Protein AF-A0A409WP88-F1 (afdb_monomer)

Solvent-accessible surface area (backbone atoms only — not comparable to full-atom values): 8590 Å² total; per-residue (Å²): 133,80,80,78,74,88,70,83,71,78,78,82,56,68,68,54,54,51,53,24,46,74,72,38,91,63,70,53,19,15,73,86,77,66,41,72,70,57,98,52,57,39,84,43,52,79,60,60,63,73,52,71,72,41,55,72,59,48,52,49,51,26,57,76,59,72,48,60,82,93,64,85,70,59,94,38,49,91,32,46,48,38,25,37,51,73,59,42,56,38,43,79,66,64,74,55,81,91,74,80,57,65,80,64,56,53,73,47,34,44,100,80,75,40,74,51,55,58,76,58,56,72,66,59,80,77,82,77,83,76,75,76,84,128

Radius of gyration: 16.93 Å; Cα contacts (8 Å, |Δi|>4): 120; chains: 1; bounding box: 42×35×37 Å

Secondary structure (DSSP, 8-state):
-PPPP---PPPPPHHHHHHHHHH-TTTT--TTT---S-TTEEEEESS-GGGGG-HHHHHHHHHHTTPPTT-----SGGGEEEEEHHHHHHHHTTS------HHHHHTTB-TTSPBPPHHHHHTPPPP-------

Structure (mmCIF, N/CA/C/O backbone):
data_AF-A0A409WP88-F1
#
_entry.id   AF-A0A409WP88-F1
#
loop_
_atom_site.group_PDB
_atom_site.id
_atom_site.type_symbol
_atom_site.label_atom_id
_atom_site.label_alt_id
_atom_site.label_comp_id
_atom_site.label_asym_id
_atom_site.label_entity_id
_atom_site.label_seq_id
_atom_site.pdbx_PDB_ins_code
_atom_site.Cartn_x
_atom_site.Cartn_y
_atom_site.Cartn_z
_atom_site.occupancy
_atom_site.B_iso_or_equiv
_atom_site.auth_seq_id
_atom_site.auth_comp_id
_atom_site.auth_asym_id
_atom_site.auth_atom_id
_atom_site.pdbx_PDB_model_num
ATOM 1 N N . MET A 1 1 ? 21.353 2.681 10.798 1.00 39.19 1 MET A N 1
ATOM 2 C CA . MET A 1 1 ? 19.952 2.785 10.342 1.00 39.19 1 MET A CA 1
ATOM 3 C C . MET A 1 1 ? 19.463 4.145 10.819 1.00 39.19 1 MET A C 1
ATOM 5 O O . MET A 1 1 ? 19.284 4.315 12.018 1.00 39.19 1 MET A O 1
ATOM 9 N N . GLY A 1 2 ? 19.478 5.156 9.945 1.00 44.91 2 GLY A N 1
ATOM 10 C CA . GLY A 1 2 ? 19.128 6.528 10.328 1.00 44.91 2 GLY A CA 1
ATOM 11 C C . GLY A 1 2 ? 17.664 6.605 10.749 1.00 44.91 2 GLY A C 1
ATOM 12 O O . GLY A 1 2 ? 16.829 5.913 10.173 1.00 44.91 2 GLY A O 1
ATOM 13 N N . LEU A 1 3 ? 17.363 7.401 11.775 1.00 46.59 3 LEU A N 1
ATOM 14 C CA . LEU A 1 3 ? 15.983 7.753 12.105 1.00 46.59 3 LEU A CA 1
ATOM 15 C C . LEU A 1 3 ? 15.335 8.348 10.846 1.00 46.59 3 LEU A C 1
ATOM 17 O O . LEU A 1 3 ? 15.948 9.243 10.253 1.00 46.59 3 LEU A O 1
ATOM 21 N N . PRO A 1 4 ? 14.142 7.891 10.424 1.00 53.31 4 PRO A N 1
ATOM 22 C CA . PRO A 1 4 ? 13.439 8.561 9.344 1.00 53.31 4 PRO A CA 1
ATOM 23 C C . PRO A 1 4 ? 13.268 10.024 9.755 1.00 53.31 4 PRO A C 1
ATOM 25 O O . PRO A 1 4 ? 12.805 10.318 10.863 1.00 53.31 4 PRO A O 1
ATOM 28 N N . LYS A 1 5 ? 13.706 10.949 8.891 1.00 52.56 5 LYS A N 1
ATOM 29 C CA . LYS A 1 5 ? 13.358 12.364 9.041 1.00 52.56 5 LYS A CA 1
ATOM 30 C C . LYS A 1 5 ? 11.847 12.416 9.225 1.00 52.56 5 LYS A C 1
ATOM 32 O O . LYS A 1 5 ? 11.126 11.782 8.460 1.00 52.56 5 LYS A O 1
ATOM 37 N N . LEU A 1 6 ? 11.390 13.127 10.252 1.00 53.09 6 LEU A N 1
ATOM 38 C CA . LEU A 1 6 ? 9.972 13.267 10.557 1.00 53.09 6 LEU A CA 1
ATOM 39 C C . LEU A 1 6 ? 9.321 14.096 9.440 1.00 53.09 6 LEU A C 1
ATOM 41 O O . LEU A 1 6 ? 9.197 15.314 9.536 1.00 53.09 6 LEU A O 1
ATOM 45 N N . VAL A 1 7 ? 8.994 13.451 8.325 1.00 61.31 7 VAL A N 1
ATOM 46 C CA . VAL A 1 7 ? 8.250 14.067 7.238 1.00 61.31 7 VAL A CA 1
ATOM 47 C C . VAL A 1 7 ? 6.789 13.955 7.616 1.00 61.31 7 VAL A C 1
ATOM 49 O O . VAL A 1 7 ? 6.199 12.881 7.596 1.00 61.31 7 VAL A O 1
ATOM 52 N N . ILE A 1 8 ? 6.222 15.082 8.036 1.00 69.94 8 ILE A N 1
ATOM 53 C CA . ILE A 1 8 ? 4.792 15.184 8.294 1.00 69.94 8 ILE A CA 1
ATOM 54 C C . ILE A 1 8 ? 4.119 15.266 6.927 1.00 69.94 8 ILE A C 1
ATOM 56 O O . ILE A 1 8 ? 4.056 16.333 6.316 1.00 69.94 8 ILE A O 1
ATOM 60 N N . LEU A 1 9 ? 3.669 14.122 6.418 1.00 74.44 9 LEU A N 1
ATOM 61 C CA . L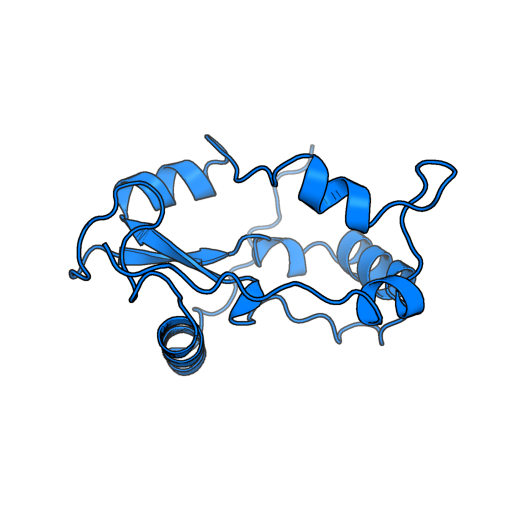EU A 1 9 ? 2.856 14.085 5.210 1.00 74.44 9 LEU A CA 1
ATOM 62 C C . LEU A 1 9 ? 1.465 14.666 5.503 1.00 74.44 9 LEU A C 1
ATOM 64 O O . LEU A 1 9 ? 0.940 14.466 6.604 1.00 74.44 9 LEU A O 1
ATOM 68 N N . PRO A 1 10 ? 0.850 15.380 4.539 1.00 82.12 10 PRO A N 1
ATOM 69 C CA . PRO A 1 10 ? -0.518 15.861 4.702 1.00 82.12 10 PRO A CA 1
ATOM 70 C C . PRO A 1 10 ? -1.446 14.667 4.939 1.00 82.12 10 PRO A C 1
ATOM 72 O O . PRO A 1 10 ? -1.162 13.594 4.410 1.00 82.12 10 PRO A O 1
ATOM 75 N N . PRO A 1 11 ? -2.549 14.801 5.690 1.00 84.81 11 PRO A N 1
ATOM 76 C CA . PRO A 1 11 ? -3.496 13.700 5.866 1.00 84.81 11 PRO A CA 1
ATOM 77 C C . PRO A 1 11 ? -3.970 13.159 4.510 1.00 84.81 11 PRO A C 1
ATOM 79 O O . PRO A 1 11 ? -3.993 13.890 3.519 1.00 84.81 11 PRO A O 1
ATOM 82 N N . VAL A 1 12 ? -4.313 11.868 4.455 1.00 86.19 12 VAL A N 1
ATOM 83 C CA . VAL A 1 12 ? -4.867 11.271 3.230 1.00 86.19 12 VAL A CA 1
ATOM 84 C C . VAL A 1 12 ? -6.178 11.993 2.902 1.00 86.19 12 VAL A C 1
ATOM 86 O O . VAL A 1 12 ? -7.046 12.055 3.779 1.00 86.19 12 VAL A O 1
ATOM 89 N N . PRO A 1 13 ? -6.335 12.537 1.685 1.00 88.44 13 PRO A N 1
ATOM 90 C CA . PRO A 1 13 ? -7.565 13.207 1.297 1.00 88.44 13 PRO A CA 1
ATOM 91 C C . PRO A 1 13 ? -8.798 12.284 1.402 1.00 88.44 13 PRO A C 1
ATOM 93 O O . PRO A 1 13 ? -8.696 11.099 1.050 1.00 88.44 13 PRO A O 1
ATOM 96 N N . PRO A 1 14 ? -9.958 12.779 1.877 1.00 88.62 14 PRO A N 1
ATOM 97 C CA .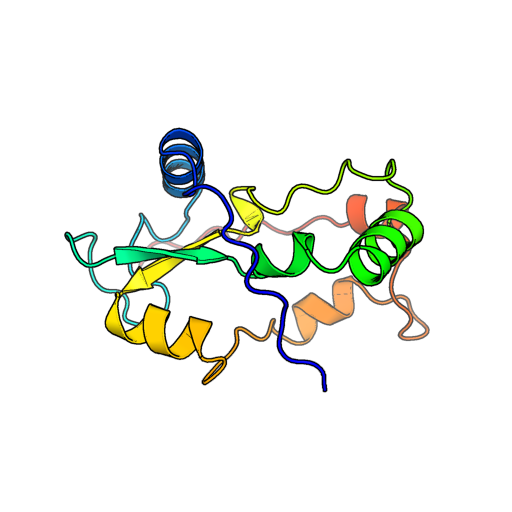 PRO A 1 14 ? -11.171 11.972 2.039 1.00 88.62 14 PRO A CA 1
ATOM 98 C C . PRO A 1 14 ? -11.607 11.244 0.762 1.00 88.62 14 PRO A C 1
ATOM 100 O O . PRO A 1 14 ? -12.000 10.081 0.824 1.00 88.62 14 PRO A O 1
ATOM 103 N N . GLU A 1 15 ? -11.454 11.877 -0.400 1.00 90.81 15 GLU A N 1
ATOM 104 C CA . GLU A 1 15 ? -11.819 11.320 -1.702 1.00 90.81 15 GLU A CA 1
ATOM 105 C C . GLU A 1 15 ? -11.056 10.030 -2.037 1.00 90.81 15 GLU A C 1
ATOM 107 O O . GLU A 1 15 ? -11.595 9.126 -2.673 1.00 90.81 15 GLU A O 1
ATOM 112 N N . LEU A 1 16 ? -9.814 9.891 -1.565 1.00 89.62 16 LEU A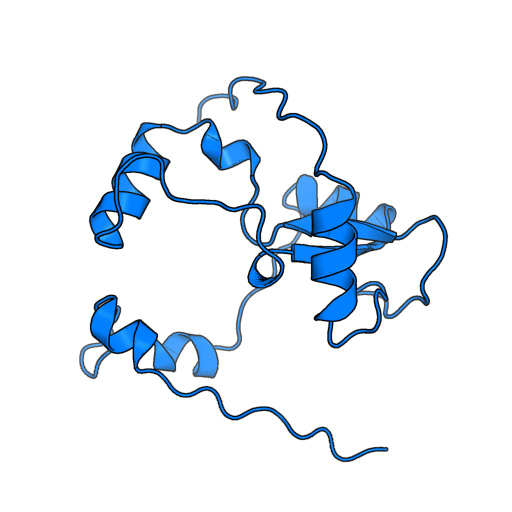 N 1
ATOM 113 C CA . LEU A 1 16 ? -9.025 8.679 -1.780 1.00 89.62 16 LEU A CA 1
ATOM 114 C C . LEU A 1 16 ? -9.470 7.549 -0.863 1.00 89.62 16 LEU A C 1
ATOM 116 O O . LEU A 1 16 ? -9.462 6.387 -1.267 1.00 89.62 16 LEU A O 1
ATOM 120 N N . ARG A 1 17 ? -9.909 7.888 0.351 1.00 89.69 17 ARG A N 1
ATOM 121 C CA . ARG A 1 17 ? -10.534 6.924 1.255 1.00 89.69 17 ARG A CA 1
ATOM 122 C C . ARG A 1 17 ? -11.854 6.419 0.675 1.00 89.69 17 ARG A C 1
ATOM 124 O O . ARG A 1 17 ? -12.111 5.221 0.742 1.00 89.69 17 ARG A O 1
ATOM 131 N N . GLU A 1 18 ? -12.661 7.301 0.091 1.00 90.06 18 GLU A N 1
ATOM 132 C CA . GLU A 1 18 ? -13.896 6.934 -0.613 1.00 90.06 18 GLU A CA 1
ATOM 133 C C . GLU A 1 18 ? -13.609 6.066 -1.844 1.00 90.06 18 GLU A C 1
ATOM 135 O O . GLU A 1 18 ? -14.233 5.023 -2.024 1.00 90.06 18 GLU A O 1
ATOM 140 N N . ALA A 1 19 ? -12.607 6.426 -2.649 1.00 90.31 19 ALA A N 1
ATOM 141 C CA . ALA A 1 19 ? -12.191 5.624 -3.797 1.00 90.31 19 ALA A CA 1
ATOM 142 C C . ALA A 1 19 ? -11.684 4.232 -3.385 1.00 90.31 19 ALA A C 1
ATOM 144 O O . ALA A 1 19 ? -12.014 3.244 -4.040 1.00 90.31 19 ALA A O 1
ATOM 145 N N . ALA A 1 20 ? -10.911 4.135 -2.298 1.00 90.88 20 ALA A N 1
ATOM 146 C CA . ALA A 1 20 ? -10.482 2.858 -1.732 1.00 90.88 20 ALA A CA 1
ATOM 147 C C . ALA A 1 20 ? -11.677 2.038 -1.231 1.00 90.88 20 ALA A C 1
ATOM 149 O O . ALA A 1 20 ? -11.768 0.852 -1.522 1.00 90.88 20 ALA A O 1
ATOM 150 N N . ALA A 1 21 ? -12.627 2.682 -0.553 1.00 89.75 21 ALA A N 1
ATOM 151 C CA . ALA A 1 21 ? -13.855 2.060 -0.075 1.00 89.75 21 ALA A CA 1
ATOM 152 C C . ALA A 1 21 ? -14.734 1.488 -1.200 1.00 89.75 21 ALA A C 1
ATOM 154 O O . ALA A 1 21 ? -15.374 0.461 -0.993 1.00 89.75 21 ALA A O 1
ATOM 155 N N . LEU A 1 22 ? -14.775 2.134 -2.371 1.00 90.62 22 LEU A N 1
ATOM 156 C CA . LEU A 1 22 ? -15.561 1.680 -3.526 1.00 90.62 22 LEU A CA 1
ATOM 157 C C . LEU A 1 22 ? -15.010 0.410 -4.180 1.00 90.62 22 LEU A C 1
ATOM 159 O O . LEU A 1 22 ? -15.773 -0.346 -4.774 1.00 90.62 22 LEU A O 1
ATOM 163 N N . VAL A 1 23 ? -13.695 0.198 -4.111 1.00 89.69 23 VAL A N 1
ATOM 164 C CA . VAL A 1 23 ? -13.030 -0.958 -4.736 1.00 89.69 23 VAL A CA 1
ATOM 165 C C . VAL A 1 23 ? -12.593 -2.010 -3.722 1.00 89.69 23 VAL A C 1
ATOM 167 O O . VAL A 1 23 ? -11.949 -2.984 -4.109 1.00 89.69 23 VAL A O 1
ATOM 170 N N . ASP A 1 24 ? -12.901 -1.809 -2.440 1.00 87.81 24 ASP A N 1
ATOM 171 C CA . ASP A 1 24 ? -12.522 -2.733 -1.381 1.00 87.81 24 ASP A CA 1
ATOM 172 C C . ASP A 1 24 ? -13.390 -3.997 -1.438 1.00 87.81 24 ASP A C 1
ATOM 174 O O . ASP A 1 24 ? -14.596 -3.920 -1.178 1.00 87.81 24 ASP A O 1
ATOM 178 N N . PRO A 1 25 ? -12.802 -5.173 -1.720 1.00 87.94 25 PRO A N 1
ATOM 179 C CA . PRO A 1 25 ? -13.549 -6.426 -1.739 1.00 87.94 25 PRO A CA 1
ATOM 180 C C . PRO A 1 25 ? -14.101 -6.815 -0.360 1.00 87.94 25 PRO A C 1
ATOM 182 O O . PRO A 1 25 ? -15.007 -7.638 -0.290 1.00 87.94 25 PRO A O 1
ATOM 185 N N . ASN A 1 26 ? -13.574 -6.241 0.729 1.00 87.31 26 ASN A N 1
ATOM 186 C CA . ASN A 1 26 ? -13.985 -6.553 2.098 1.00 87.31 26 ASN A CA 1
ATOM 187 C C . ASN A 1 26 ? -14.998 -5.558 2.679 1.00 87.31 26 ASN A C 1
ATOM 189 O O . ASN A 1 26 ? -15.198 -5.542 3.894 1.00 87.31 26 ASN A O 1
ATOM 193 N N . GLU A 1 27 ? -15.637 -4.727 1.850 1.00 88.94 27 GLU A N 1
ATOM 194 C CA . GLU A 1 27 ? -16.710 -3.809 2.269 1.00 88.94 27 GLU A CA 1
ATOM 195 C C . GLU A 1 27 ? -16.321 -2.886 3.445 1.00 88.94 27 GLU A C 1
ATOM 197 O O . GLU A 1 27 ? -17.130 -2.562 4.318 1.00 88.94 27 GLU A O 1
ATOM 202 N N . GLN A 1 28 ? -15.064 -2.442 3.481 1.00 89.69 28 GLN A N 1
ATOM 203 C CA . GLN A 1 28 ? -14.470 -1.584 4.514 1.00 89.69 28 GLN A CA 1
ATOM 204 C C . GLN A 1 28 ? -14.419 -2.229 5.903 1.00 89.69 28 GLN A C 1
ATOM 206 O O . GLN A 1 28 ? -14.373 -1.536 6.927 1.00 89.69 28 GLN A O 1
ATOM 211 N N . ARG A 1 29 ? -14.435 -3.561 5.960 1.00 90.62 29 ARG A N 1
ATOM 212 C CA . ARG A 1 29 ? -14.203 -4.323 7.188 1.00 90.62 29 ARG A CA 1
ATOM 213 C C . ARG A 1 29 ? -12.712 -4.385 7.490 1.00 90.62 29 ARG A C 1
ATOM 215 O O . ARG A 1 29 ? -11.868 -4.286 6.603 1.00 90.62 29 ARG A O 1
ATOM 222 N N . CYS A 1 30 ? -12.375 -4.569 8.764 1.00 91.44 30 CYS A N 1
ATOM 223 C CA . CYS A 1 30 ? -10.988 -4.827 9.146 1.00 91.44 30 CYS A CA 1
ATOM 224 C C . CYS A 1 30 ? -10.508 -6.119 8.468 1.00 91.44 30 CYS A C 1
ATOM 226 O O . CYS A 1 30 ? -11.075 -7.178 8.727 1.00 91.44 30 CYS A O 1
ATOM 228 N N . LEU A 1 31 ? -9.446 -6.041 7.660 1.00 92.25 31 LEU A N 1
ATOM 229 C CA . LEU A 1 31 ? -8.902 -7.184 6.916 1.00 92.25 31 LEU A CA 1
ATOM 230 C C . LEU A 1 31 ? -8.515 -8.363 7.825 1.00 92.25 31 LEU A C 1
ATOM 232 O O . LEU A 1 31 ? -8.679 -9.516 7.445 1.00 92.25 31 LEU A O 1
ATOM 236 N N . ILE A 1 32 ? -7.990 -8.077 9.020 1.00 92.06 32 ILE A N 1
ATOM 237 C CA . ILE A 1 32 ? -7.439 -9.100 9.924 1.00 92.06 32 ILE A CA 1
ATOM 238 C C . ILE A 1 32 ? -8.505 -9.671 10.859 1.00 92.06 32 ILE A C 1
ATOM 240 O O . ILE A 1 32 ? -8.581 -10.877 11.061 1.00 92.06 32 ILE A O 1
ATOM 244 N N . GLU A 1 33 ? -9.330 -8.807 11.445 1.00 89.94 33 GLU A N 1
ATOM 245 C CA . GLU A 1 33 ? -10.305 -9.214 12.467 1.00 89.94 33 GLU A CA 1
ATOM 246 C C . GLU A 1 33 ? -11.699 -9.466 11.892 1.00 89.94 33 GLU A C 1
ATOM 248 O O . GLU A 1 33 ? -12.606 -9.864 12.620 1.00 89.94 33 GLU A O 1
ATOM 253 N N . ASN A 1 34 ? -11.902 -9.172 10.606 1.00 88.69 34 ASN A N 1
ATOM 254 C CA . ASN A 1 34 ? -13.196 -9.226 9.939 1.00 88.69 34 ASN A CA 1
ATOM 255 C C . ASN A 1 34 ? -14.291 -8.440 10.691 1.00 88.69 34 ASN A C 1
ATOM 257 O O . ASN A 1 34 ? -15.470 -8.790 10.674 1.00 88.69 34 ASN A O 1
ATOM 261 N N . ARG A 1 35 ? -13.934 -7.374 11.413 1.00 83.81 35 ARG A N 1
ATOM 262 C CA . ARG A 1 35 ? -14.907 -6.550 12.143 1.00 83.81 35 ARG A CA 1
ATOM 263 C C . ARG A 1 35 ? -15.648 -5.634 11.169 1.00 83.81 35 ARG A C 1
ATOM 265 O O . ARG A 1 35 ? -15.032 -5.068 10.267 1.00 83.81 35 ARG A O 1
ATOM 272 N N . SER A 1 36 ? -16.964 -5.504 11.347 1.00 76.62 36 SER A N 1
ATOM 273 C CA . SER A 1 36 ? -17.817 -4.614 10.552 1.00 76.62 36 SER A CA 1
ATOM 274 C C . SER A 1 36 ? -17.335 -3.163 10.585 1.00 76.62 36 SER A C 1
ATOM 276 O O . SER A 1 36 ? -16.745 -2.721 11.574 1.00 76.62 36 SER A O 1
ATOM 278 N N . LYS A 1 37 ? -17.654 -2.413 9.526 1.00 67.56 37 LYS A N 1
ATOM 279 C CA . LYS A 1 37 ? -17.414 -0.972 9.432 1.00 67.56 37 LYS A CA 1
ATOM 280 C C . LYS A 1 37 ? -17.997 -0.256 10.661 1.00 67.56 37 LYS A C 1
ATOM 282 O O . LYS A 1 37 ? -19.209 -0.196 10.844 1.00 67.56 37 LYS A O 1
ATOM 287 N N . GLY A 1 38 ? -17.115 0.266 11.507 1.00 67.06 38 GLY A N 1
ATOM 288 C CA . GLY A 1 38 ? -17.430 1.115 12.657 1.00 67.06 38 GLY A CA 1
ATOM 289 C C . GLY A 1 38 ? -16.533 2.355 12.667 1.00 67.06 38 GLY A C 1
ATOM 290 O O . GLY A 1 38 ? -15.746 2.565 11.746 1.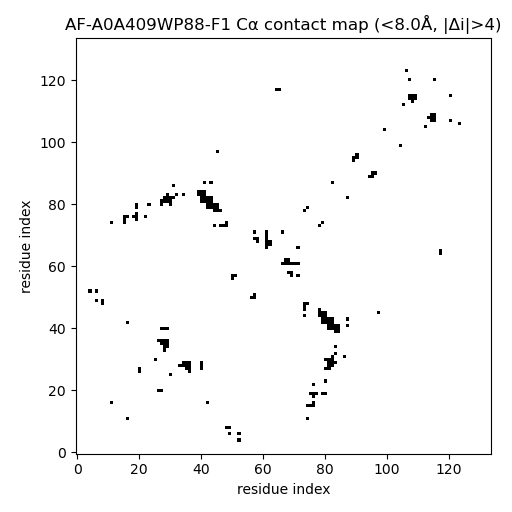00 67.06 38 GLY A O 1
ATOM 291 N N . THR A 1 39 ? -16.605 3.173 13.719 1.00 66.12 39 THR A N 1
ATOM 292 C CA . THR A 1 39 ? -15.757 4.375 13.874 1.00 66.12 39 THR A CA 1
ATOM 293 C C . THR A 1 39 ? -14.277 4.068 14.120 1.00 66.12 39 THR A C 1
ATOM 295 O O . THR A 1 39 ? -13.463 4.984 14.141 1.00 66.12 39 THR A O 1
ATOM 298 N N . THR A 1 40 ? -13.913 2.797 14.304 1.00 81.69 40 THR A N 1
ATOM 299 C CA . THR A 1 40 ? -12.555 2.365 14.665 1.00 81.69 40 THR A CA 1
ATOM 300 C C . THR A 1 40 ? -11.760 1.793 13.495 1.00 81.69 40 THR A C 1
ATOM 302 O O . THR A 1 40 ? -10.694 1.232 13.719 1.00 81.69 40 THR A O 1
ATOM 305 N N . VAL A 1 41 ? -12.252 1.888 12.257 1.00 85.06 41 VAL A N 1
ATOM 306 C CA . VAL A 1 41 ? -11.527 1.366 11.091 1.00 85.06 41 VAL A CA 1
ATOM 307 C C . VAL A 1 41 ? -10.693 2.473 10.446 1.00 85.06 41 VAL A C 1
ATOM 309 O O . VAL A 1 41 ? -11.216 3.477 9.956 1.00 85.06 41 VAL A O 1
ATOM 312 N N . GLU A 1 42 ? -9.384 2.262 10.418 1.00 89.38 42 GLU A N 1
ATOM 313 C CA . GLU A 1 42 ? -8.377 3.121 9.811 1.00 89.38 42 GLU A CA 1
ATOM 314 C C . GLU A 1 42 ? -7.963 2.623 8.428 1.00 89.38 42 GLU A C 1
ATOM 316 O O . GLU A 1 42 ? -8.013 1.430 8.121 1.00 89.38 42 GLU A O 1
ATOM 321 N N . LEU A 1 43 ? -7.528 3.569 7.597 1.00 90.94 43 LEU A N 1
ATOM 322 C CA . LEU A 1 43 ? -6.965 3.290 6.283 1.00 90.94 43 LEU A CA 1
ATOM 323 C C . LEU A 1 43 ? -5.454 3.086 6.425 1.00 90.94 43 LEU A C 1
ATOM 325 O O . LEU A 1 43 ? -4.747 3.967 6.917 1.00 90.94 43 LEU A O 1
ATOM 329 N N . ALA A 1 44 ? -4.967 1.930 5.996 1.00 92.38 44 ALA A N 1
ATOM 330 C CA . ALA A 1 44 ? -3.557 1.575 5.981 1.00 92.38 44 ALA A CA 1
ATOM 331 C C . ALA A 1 44 ? -3.023 1.524 4.551 1.00 92.38 44 ALA A C 1
ATOM 333 O O . ALA A 1 44 ? -3.761 1.184 3.627 1.00 92.38 44 ALA A O 1
ATOM 334 N N . HIS A 1 45 ? -1.728 1.796 4.389 1.00 93.31 45 HIS A N 1
ATOM 335 C CA . HIS A 1 45 ? -1.024 1.595 3.125 1.00 93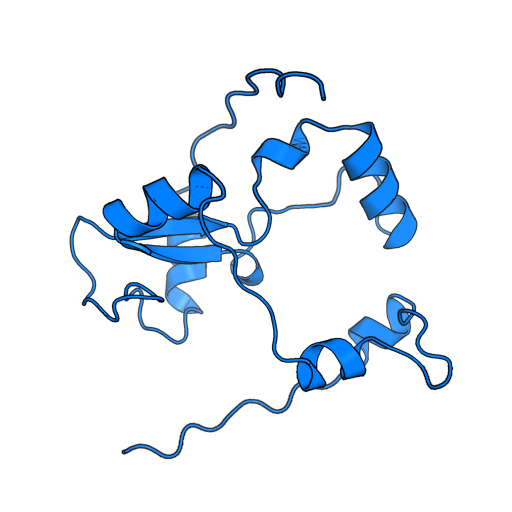.31 45 HIS A CA 1
ATOM 336 C C . HIS A 1 45 ? -0.200 0.307 3.160 1.00 93.31 45 HIS A C 1
ATOM 338 O O . HIS A 1 45 ? 0.502 0.047 4.138 1.00 93.31 45 HIS A O 1
ATOM 344 N N . VAL A 1 46 ? -0.239 -0.496 2.094 1.00 91.88 46 VAL A N 1
ATOM 345 C CA . VAL A 1 46 ? 0.618 -1.689 1.955 1.00 91.88 46 VAL A CA 1
ATOM 346 C C . VAL A 1 46 ? 2.081 -1.255 1.921 1.00 91.88 46 VAL A C 1
ATOM 348 O O . VAL A 1 46 ? 2.902 -1.738 2.697 1.00 91.88 46 VAL A O 1
ATOM 351 N N . TYR A 1 47 ? 2.389 -0.278 1.075 1.00 88.69 47 TYR A N 1
ATOM 352 C CA . TYR A 1 47 ? 3.662 0.418 1.070 1.00 88.69 47 TYR A CA 1
ATOM 353 C C . TYR A 1 47 ? 3.496 1.800 1.697 1.00 88.69 47 TYR A C 1
ATOM 355 O O . TYR A 1 47 ? 2.755 2.634 1.168 1.00 88.69 47 TYR A O 1
ATOM 363 N N . ASP A 1 48 ? 4.154 2.016 2.839 1.00 88.44 48 ASP A N 1
ATOM 364 C CA . ASP A 1 48 ? 3.987 3.224 3.651 1.00 88.44 48 ASP A CA 1
ATOM 365 C C . ASP A 1 48 ? 4.345 4.483 2.852 1.00 88.44 48 ASP A C 1
ATOM 367 O O . ASP A 1 48 ? 5.406 4.580 2.233 1.00 88.44 48 ASP A O 1
ATOM 371 N N . ARG A 1 49 ? 3.459 5.475 2.882 1.00 88.31 49 ARG A N 1
ATOM 372 C CA . ARG A 1 49 ? 3.681 6.759 2.221 1.00 88.31 49 ARG A CA 1
ATOM 373 C C . ARG A 1 49 ? 4.836 7.548 2.830 1.00 88.31 49 ARG A C 1
ATOM 375 O O . ARG A 1 49 ? 5.411 8.367 2.118 1.00 88.31 49 ARG A O 1
ATOM 382 N N . ASP A 1 50 ? 5.227 7.283 4.078 1.00 86.31 50 ASP A N 1
ATOM 383 C CA . ASP A 1 50 ? 6.379 7.926 4.729 1.00 86.31 50 ASP A CA 1
ATOM 384 C C . ASP A 1 50 ? 7.679 7.703 3.924 1.00 86.31 50 ASP A C 1
ATOM 386 O O . ASP A 1 50 ? 8.583 8.539 3.934 1.00 86.31 50 ASP A O 1
ATOM 390 N N . TYR A 1 51 ? 7.740 6.633 3.122 1.00 85.31 51 TYR A N 1
ATOM 391 C CA . TYR A 1 51 ? 8.843 6.364 2.201 1.00 85.31 51 TYR A CA 1
ATOM 392 C C . TYR A 1 51 ? 8.967 7.353 1.036 1.00 85.31 51 TYR A C 1
ATOM 394 O O . TYR A 1 51 ? 10.035 7.436 0.435 1.00 85.31 51 TYR A O 1
ATOM 402 N N . THR A 1 52 ? 7.943 8.158 0.737 1.00 85.75 52 THR A N 1
ATOM 403 C CA . THR A 1 52 ? 8.070 9.258 -0.240 1.00 85.75 52 THR A CA 1
ATOM 404 C C . THR A 1 52 ? 9.147 10.277 0.147 1.00 85.75 52 THR A C 1
ATOM 406 O O . THR A 1 52 ? 9.690 10.957 -0.723 1.00 85.75 52 THR A O 1
ATOM 409 N N . ALA A 1 53 ? 9.503 10.362 1.433 1.00 85.12 53 ALA A N 1
ATOM 410 C CA . ALA A 1 53 ? 10.585 11.206 1.930 1.00 85.12 53 ALA A CA 1
ATOM 411 C C . ALA A 1 53 ? 11.991 10.716 1.533 1.00 85.12 53 ALA A C 1
ATOM 413 O O . ALA A 1 53 ? 12.945 11.500 1.513 1.00 85.12 53 ALA A O 1
ATOM 414 N N . GLU A 1 54 ? 12.134 9.423 1.233 1.00 88.50 54 GLU A N 1
ATOM 415 C CA . GLU A 1 54 ? 13.399 8.753 0.920 1.00 88.50 54 GLU A CA 1
ATOM 416 C C . GLU A 1 54 ? 13.718 8.928 -0.570 1.00 88.50 54 GLU A C 1
ATOM 418 O O . GLU A 1 54 ? 13.519 8.031 -1.390 1.00 88.50 54 GLU A O 1
ATOM 423 N N . LYS A 1 55 ? 14.198 10.119 -0.941 1.00 87.50 55 LYS A N 1
ATOM 424 C CA . LYS A 1 55 ? 14.385 10.520 -2.346 1.00 87.50 55 LYS A CA 1
ATOM 425 C C . LYS A 1 55 ? 15.197 9.522 -3.180 1.00 87.50 55 LYS A C 1
ATOM 427 O O . LYS A 1 55 ? 14.807 9.224 -4.302 1.00 87.50 55 LYS A O 1
ATOM 432 N N . GLU A 1 56 ? 16.307 9.010 -2.650 1.00 89.94 56 GLU A N 1
ATOM 433 C CA . GLU A 1 56 ? 17.162 8.054 -3.372 1.00 89.94 56 GLU A CA 1
ATOM 434 C C . GLU A 1 56 ? 16.432 6.738 -3.648 1.00 89.94 56 GLU A C 1
ATOM 436 O O . GLU A 1 56 ? 16.539 6.175 -4.738 1.00 89.94 56 GLU A O 1
ATOM 441 N N . MET A 1 57 ? 15.640 6.276 -2.678 1.00 90.06 57 MET A N 1
ATOM 442 C CA . MET A 1 57 ? 14.828 5.079 -2.832 1.00 90.06 57 MET A CA 1
ATOM 443 C C . MET A 1 57 ? 13.711 5.302 -3.854 1.00 90.06 57 MET A C 1
ATOM 445 O O . MET A 1 57 ? 13.521 4.465 -4.733 1.00 90.06 57 MET A O 1
ATOM 449 N N . MET A 1 58 ? 13.012 6.437 -3.779 1.00 90.75 58 MET A N 1
ATOM 450 C CA . MET A 1 58 ? 11.966 6.805 -4.737 1.00 90.75 58 MET A CA 1
ATOM 451 C C . MET A 1 58 ? 12.512 6.902 -6.163 1.00 90.75 58 MET A C 1
ATOM 453 O O . MET A 1 58 ? 11.974 6.255 -7.059 1.00 90.75 58 MET A O 1
ATOM 457 N N . ASP A 1 59 ? 13.622 7.620 -6.357 1.00 91.38 59 ASP A N 1
ATOM 458 C CA . ASP A 1 59 ? 14.293 7.750 -7.655 1.00 91.38 59 ASP A CA 1
ATOM 459 C C . ASP A 1 59 ? 14.698 6.365 -8.206 1.00 91.38 59 ASP A C 1
ATOM 461 O O . ASP A 1 59 ? 14.527 6.086 -9.395 1.00 91.38 59 ASP A O 1
ATOM 465 N N . GLY A 1 60 ? 15.196 5.470 -7.344 1.00 90.81 60 GLY A N 1
ATOM 466 C CA . GLY A 1 60 ? 15.560 4.100 -7.709 1.00 90.81 60 GLY A CA 1
ATOM 467 C C . GLY A 1 60 ? 14.363 3.233 -8.112 1.00 90.81 60 GLY A C 1
ATOM 468 O O . GLY A 1 60 ? 14.439 2.508 -9.105 1.00 90.81 60 GLY A O 1
ATOM 469 N N . ILE A 1 61 ? 13.245 3.320 -7.384 1.00 89.06 61 ILE A N 1
ATOM 470 C CA . ILE A 1 61 ? 12.005 2.608 -7.731 1.00 89.06 61 ILE A CA 1
ATOM 471 C C . ILE A 1 61 ? 11.471 3.118 -9.072 1.00 89.06 61 ILE A C 1
ATOM 473 O O . ILE A 1 61 ? 11.170 2.318 -9.959 1.00 89.06 61 ILE A O 1
ATOM 477 N N . GLU A 1 62 ? 11.396 4.437 -9.250 1.00 90.88 62 GLU A N 1
ATOM 478 C CA . GLU A 1 62 ? 10.906 5.060 -10.481 1.00 90.88 62 GLU A CA 1
ATOM 479 C C . GLU A 1 62 ? 11.760 4.685 -11.693 1.00 90.88 62 GLU A C 1
ATOM 481 O O . GLU A 1 62 ? 11.218 4.356 -12.752 1.00 90.88 62 GLU A O 1
ATOM 486 N N . TRP A 1 63 ? 13.085 4.655 -11.519 1.00 89.19 63 TRP A N 1
ATOM 487 C CA . TRP A 1 63 ? 14.026 4.185 -12.531 1.00 89.19 63 TRP A CA 1
ATOM 488 C C . TRP A 1 63 ? 13.804 2.712 -12.885 1.00 89.19 63 TRP A C 1
ATOM 490 O O . TRP A 1 63 ? 13.626 2.379 -14.057 1.00 89.19 63 TRP A O 1
ATOM 500 N N . CYS A 1 64 ? 13.755 1.827 -11.884 1.00 83.50 64 CYS A N 1
ATOM 501 C CA . CYS A 1 64 ? 13.526 0.394 -12.083 1.00 83.50 64 CYS A CA 1
ATOM 502 C C . CYS A 1 64 ? 12.175 0.104 -12.750 1.00 83.50 64 CYS A C 1
ATOM 504 O O . CYS A 1 64 ? 12.045 -0.853 -13.515 1.00 83.50 64 CYS A O 1
ATOM 506 N N . TRP A 1 65 ? 11.164 0.929 -12.483 1.00 83.88 65 TRP A N 1
ATOM 507 C CA . TRP A 1 65 ? 9.851 0.834 -13.113 1.00 83.88 65 TRP A CA 1
ATOM 508 C C . TRP A 1 65 ? 9.762 1.601 -14.437 1.00 83.88 65 TRP A C 1
ATOM 510 O O . TRP A 1 65 ? 8.725 1.549 -15.095 1.00 83.88 65 TRP A O 1
ATOM 520 N N . GLY A 1 66 ? 10.808 2.302 -14.874 1.00 86.00 66 GLY A N 1
ATOM 521 C CA . GLY A 1 66 ? 10.781 3.082 -16.113 1.00 86.00 66 GLY A CA 1
ATOM 522 C C . GLY A 1 66 ? 9.618 4.079 -16.161 1.00 86.00 66 GLY A C 1
ATOM 523 O O . GLY A 1 66 ? 8.971 4.229 -17.200 1.00 86.00 66 GLY A O 1
ATOM 524 N N . ILE A 1 67 ? 9.287 4.695 -15.023 1.00 88.00 67 ILE A N 1
ATOM 525 C CA . ILE A 1 67 ? 8.299 5.776 -14.927 1.00 88.00 67 ILE A CA 1
ATOM 526 C C . ILE A 1 67 ? 9.005 7.120 -14.776 1.00 88.00 67 ILE A C 1
ATOM 528 O O . ILE A 1 67 ? 10.200 7.197 -14.496 1.00 88.00 67 ILE A O 1
ATOM 532 N N . ARG A 1 68 ? 8.269 8.209 -15.010 1.00 91.44 68 ARG A N 1
ATOM 533 C CA . ARG A 1 68 ? 8.827 9.555 -14.888 1.00 91.44 68 ARG A CA 1
ATOM 534 C C . ARG A 1 68 ? 9.232 9.813 -13.434 1.00 91.44 68 ARG A C 1
ATOM 536 O O . ARG A 1 68 ? 8.482 9.485 -12.520 1.00 91.44 68 ARG A O 1
ATOM 543 N N . ARG A 1 69 ? 10.378 10.460 -13.234 1.00 90.44 69 ARG A N 1
ATOM 544 C CA . ARG A 1 69 ? 10.808 10.893 -11.904 1.00 90.44 69 ARG A CA 1
ATOM 545 C C . ARG A 1 69 ? 9.770 11.812 -11.249 1.00 90.44 69 ARG A C 1
ATOM 547 O O . ARG A 1 69 ? 9.302 12.751 -11.899 1.00 90.44 69 ARG A O 1
ATOM 554 N N . GLY A 1 70 ? 9.453 11.567 -9.984 1.00 88.31 70 GLY A N 1
ATOM 555 C CA . GLY A 1 70 ? 8.433 12.267 -9.207 1.00 88.31 70 GLY A CA 1
ATOM 556 C C . GLY A 1 70 ? 6.995 11.972 -9.641 1.00 88.31 70 GLY A C 1
ATOM 557 O O . GLY A 1 70 ? 6.111 12.776 -9.359 1.00 88.31 70 GLY A O 1
ATOM 558 N N . SER A 1 71 ? 6.755 10.879 -10.373 1.00 89.75 71 SER A N 1
ATOM 559 C CA . SER A 1 71 ? 5.405 10.480 -10.807 1.00 89.75 71 SER A CA 1
ATOM 560 C C . SER A 1 71 ? 4.829 9.311 -10.016 1.00 89.75 71 SER A C 1
ATOM 562 O O . SER A 1 71 ? 3.642 9.010 -10.162 1.00 89.75 71 SER A O 1
ATOM 564 N N . LEU A 1 72 ? 5.635 8.649 -9.182 1.00 88.94 72 LEU A N 1
ATOM 565 C CA . LEU A 1 72 ? 5.158 7.572 -8.333 1.00 88.94 72 LEU A CA 1
ATOM 566 C C . LEU A 1 72 ? 4.227 8.111 -7.242 1.00 88.94 72 LEU A C 1
ATOM 568 O O . LEU A 1 72 ? 4.626 8.912 -6.400 1.00 88.94 72 LEU A O 1
ATOM 572 N N . ASN A 1 73 ? 2.988 7.621 -7.242 1.00 87.62 73 ASN A N 1
ATOM 573 C CA . ASN A 1 73 ? 1.988 7.924 -6.230 1.00 87.62 73 ASN A CA 1
ATOM 574 C C . ASN A 1 73 ? 1.652 6.663 -5.419 1.00 87.62 73 ASN A C 1
ATOM 576 O O . ASN A 1 73 ? 1.200 5.667 -5.986 1.00 87.62 73 ASN A O 1
ATOM 580 N N . PHE A 1 74 ? 1.838 6.713 -4.098 1.00 89.25 74 PHE A N 1
ATOM 581 C CA . PHE A 1 74 ? 1.419 5.643 -3.184 1.00 89.25 74 PHE A CA 1
ATOM 582 C C . PHE A 1 74 ? -0.016 5.797 -2.693 1.00 89.25 74 PHE A C 1
ATOM 584 O O . PHE A 1 74 ? -0.590 4.827 -2.197 1.00 89.25 74 PHE A O 1
ATOM 591 N N . ASP A 1 75 ? -0.615 6.974 -2.861 1.00 89.88 75 ASP A N 1
ATOM 592 C CA . ASP A 1 75 ? -1.988 7.249 -2.471 1.00 89.88 75 ASP A CA 1
ATOM 593 C C . ASP A 1 75 ? -2.959 6.725 -3.553 1.00 89.88 75 ASP A C 1
ATOM 595 O O . ASP A 1 75 ? -3.662 7.472 -4.231 1.00 89.88 75 ASP A O 1
ATOM 599 N N . THR A 1 76 ? -2.937 5.404 -3.763 1.00 89.50 76 THR A N 1
ATOM 600 C CA . THR A 1 76 ? -3.797 4.682 -4.713 1.00 89.50 76 THR A CA 1
ATOM 601 C C . THR A 1 76 ? -4.638 3.649 -3.980 1.00 89.50 76 THR A C 1
ATOM 603 O O . THR A 1 76 ? -4.164 3.016 -3.037 1.00 89.50 76 THR A O 1
ATOM 606 N N . SER A 1 77 ? -5.859 3.406 -4.458 1.00 87.69 77 SER A N 1
ATOM 607 C CA . SER A 1 77 ? -6.768 2.430 -3.845 1.00 87.69 77 SER A CA 1
ATOM 608 C C . SER A 1 77 ? -6.196 1.008 -3.787 1.00 87.69 77 SER A C 1
ATOM 610 O O . SER A 1 77 ? -6.507 0.264 -2.869 1.00 87.69 77 SER A O 1
ATOM 612 N N . ARG A 1 78 ? -5.300 0.639 -4.715 1.00 86.06 78 ARG A N 1
ATOM 613 C CA . ARG A 1 78 ? -4.615 -0.670 -4.737 1.00 86.06 78 ARG A CA 1
ATOM 614 C C . ARG A 1 78 ? -3.481 -0.803 -3.722 1.00 86.06 78 ARG A C 1
ATOM 616 O O . ARG A 1 78 ? -3.035 -1.913 -3.459 1.00 86.06 78 ARG A O 1
ATOM 623 N N . ASN A 1 79 ? -2.991 0.313 -3.193 1.00 91.69 79 ASN A N 1
ATOM 624 C CA . ASN A 1 79 ? -2.004 0.337 -2.120 1.00 91.69 79 ASN A CA 1
ATOM 625 C C . ASN A 1 79 ? -2.671 0.549 -0.754 1.00 91.69 79 ASN A C 1
ATOM 627 O O . ASN A 1 79 ? -1.967 0.697 0.236 1.00 91.69 79 ASN A O 1
ATOM 631 N N . MET A 1 80 ? -4.003 0.598 -0.685 1.00 93.06 80 MET A N 1
ATOM 632 C CA . MET A 1 80 ? -4.753 0.909 0.527 1.00 93.06 80 MET A CA 1
ATOM 633 C C . MET A 1 80 ? -5.631 -0.265 0.954 1.00 93.06 80 MET A C 1
ATOM 635 O O . MET A 1 80 ? -6.162 -0.990 0.118 1.00 93.06 80 MET A O 1
ATOM 639 N N . PHE A 1 81 ? -5.797 -0.438 2.262 1.00 93.31 81 PHE A N 1
ATOM 640 C CA . PHE A 1 81 ? -6.696 -1.429 2.851 1.00 93.31 81 PHE A CA 1
ATOM 641 C C . PHE A 1 81 ? -7.154 -0.988 4.245 1.00 93.31 81 PHE A C 1
ATOM 643 O O . PHE A 1 81 ? -6.599 -0.058 4.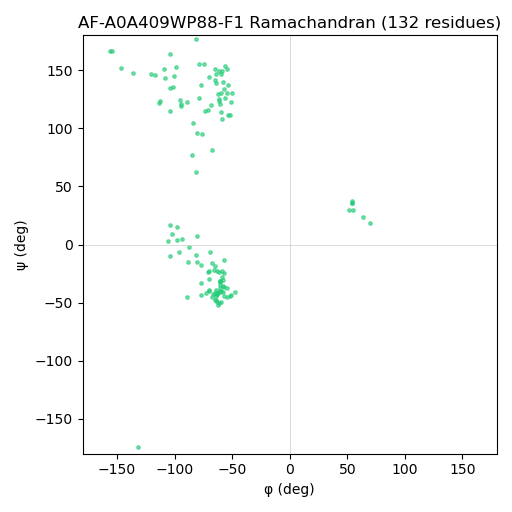832 1.00 93.31 81 PHE A O 1
ATOM 650 N N . PHE A 1 82 ? -8.181 -1.644 4.777 1.00 93.06 82 PHE A N 1
ATOM 651 C CA . PHE A 1 82 ? -8.839 -1.238 6.017 1.00 93.06 82 PHE A CA 1
ATOM 652 C C . PHE A 1 82 ? -8.438 -2.127 7.203 1.00 93.06 82 PHE A C 1
ATOM 654 O O . PHE A 1 82 ? -8.418 -3.356 7.110 1.00 93.06 82 PHE A O 1
ATOM 661 N N . LEU A 1 83 ? -8.127 -1.503 8.341 1.00 93.19 83 LEU A N 1
ATOM 662 C CA . LEU A 1 83 ? -7.736 -2.166 9.589 1.00 93.19 83 LEU A CA 1
ATOM 663 C C . LEU A 1 83 ? -8.431 -1.529 10.790 1.00 93.19 83 LEU A C 1
ATOM 665 O O . LEU A 1 83 ? -8.621 -0.322 10.821 1.00 93.19 83 LEU A O 1
ATOM 669 N N . ASP A 1 84 ? -8.737 -2.304 11.827 1.00 92.44 84 ASP A N 1
ATOM 670 C CA . ASP A 1 84 ? -9.105 -1.728 13.125 1.00 92.44 84 ASP A CA 1
ATOM 671 C C . ASP A 1 84 ? -7.922 -0.941 13.723 1.00 92.44 84 ASP A C 1
ATOM 673 O O . ASP A 1 84 ? -6.761 -1.322 13.548 1.00 92.44 84 ASP A O 1
ATOM 677 N N . VAL A 1 85 ? -8.201 0.143 14.456 1.00 91.88 85 VAL A N 1
ATOM 678 C CA . VAL A 1 85 ? -7.208 1.017 15.111 1.00 91.88 85 VAL A CA 1
ATOM 679 C C . VAL A 1 85 ? -6.158 0.226 15.897 1.00 91.88 85 VAL A C 1
ATOM 681 O O . VAL A 1 85 ? -4.977 0.591 15.897 1.00 91.88 85 VAL A O 1
ATOM 684 N N . SER A 1 86 ? -6.561 -0.828 16.608 1.00 91.62 86 SER A N 1
ATOM 685 C CA . SER A 1 86 ? -5.644 -1.631 17.424 1.00 91.62 86 SER A CA 1
ATOM 686 C C . SER A 1 86 ? -4.604 -2.358 16.559 1.00 91.62 86 SER A C 1
ATOM 688 O O . SER A 1 86 ? -3.397 -2.244 16.800 1.00 91.62 86 SER A O 1
ATOM 690 N N . VAL A 1 87 ? -5.060 -3.010 15.491 1.00 93.31 87 VAL A N 1
ATOM 691 C CA . VAL A 1 87 ? -4.237 -3.739 14.519 1.00 93.31 87 VAL A CA 1
ATOM 692 C C . VAL A 1 87 ? -3.407 -2.786 13.658 1.00 93.31 87 VAL A 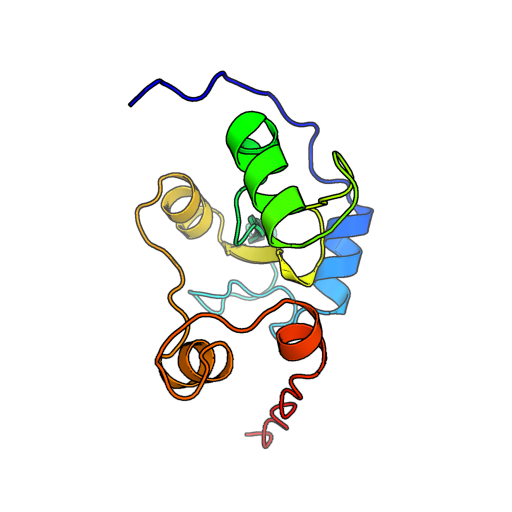C 1
ATOM 694 O O . VAL A 1 87 ? -2.218 -3.027 13.431 1.00 93.31 87 VAL A O 1
ATOM 697 N N . PHE A 1 88 ? -3.990 -1.660 13.247 1.00 92.81 88 PHE A N 1
ATOM 698 C CA . PHE A 1 88 ? -3.320 -0.588 12.513 1.00 92.81 88 PHE A CA 1
ATOM 699 C C . PHE A 1 88 ? -2.101 -0.046 13.270 1.00 92.81 88 PHE A C 1
ATOM 701 O O . PHE A 1 88 ? -1.020 0.112 12.699 1.00 92.81 88 PHE A O 1
ATOM 708 N N . LYS A 1 89 ? -2.227 0.182 14.584 1.00 93.06 89 LYS A N 1
ATOM 709 C CA . LYS A 1 89 ? -1.102 0.623 15.428 1.00 93.06 89 LYS A CA 1
ATOM 710 C C . LYS A 1 89 ? 0.043 -0.391 15.444 1.00 93.06 89 LYS A C 1
ATOM 712 O O . LYS A 1 89 ? 1.207 0.013 15.470 1.00 93.06 89 LYS A O 1
ATOM 717 N N . LEU A 1 90 ? -0.263 -1.689 15.442 1.00 94.44 90 LEU A N 1
ATOM 718 C CA . LEU A 1 90 ? 0.748 -2.748 15.367 1.00 94.44 90 LEU A CA 1
ATOM 719 C C . LEU A 1 90 ? 1.401 -2.803 13.981 1.00 94.44 90 LEU A C 1
ATOM 721 O O . LEU A 1 90 ? 2.623 -2.944 13.894 1.00 94.44 90 LEU A O 1
ATOM 725 N N . TYR A 1 91 ? 0.608 -2.613 12.925 1.00 93.25 91 TYR A N 1
ATOM 726 C CA . TYR A 1 91 ? 1.076 -2.566 11.543 1.00 93.25 91 TYR A CA 1
ATOM 727 C C . TYR A 1 91 ? 2.061 -1.412 11.319 1.00 93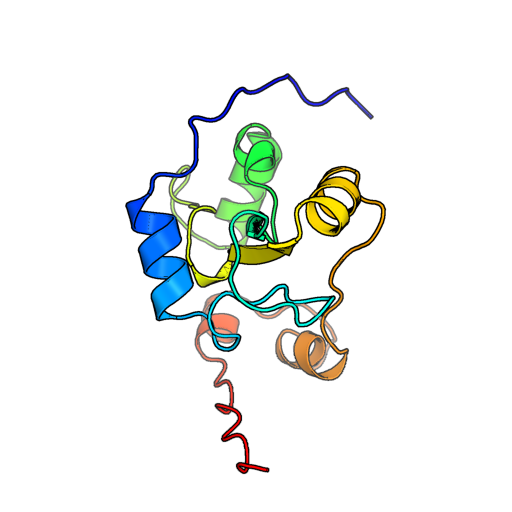.25 91 TYR A C 1
ATOM 729 O O . TYR A 1 91 ? 3.196 -1.638 10.906 1.00 93.25 91 TYR A O 1
ATOM 737 N N . ARG A 1 92 ? 1.705 -0.185 11.731 1.00 89.75 92 ARG A N 1
ATOM 738 C CA . ARG A 1 92 ? 2.602 0.987 11.647 1.00 89.75 92 ARG A CA 1
ATOM 739 C C . ARG A 1 92 ? 3.896 0.821 12.443 1.00 89.75 92 ARG A C 1
ATOM 741 O O . ARG A 1 92 ? 4.941 1.330 12.053 1.00 89.75 92 ARG A O 1
ATOM 748 N N . LYS A 1 93 ? 3.850 0.082 13.555 1.00 91.19 93 LYS A N 1
ATOM 749 C CA . LYS A 1 93 ? 5.035 -0.274 14.355 1.00 91.19 93 LYS A CA 1
ATOM 750 C C . LYS A 1 93 ? 5.822 -1.460 13.784 1.00 91.19 93 LYS A C 1
ATOM 752 O O . LYS A 1 93 ? 6.732 -1.944 14.461 1.00 91.19 93 LYS A O 1
ATOM 757 N N . ARG A 1 94 ? 5.473 -1.938 12.582 1.00 90.62 94 ARG A N 1
ATOM 758 C CA . ARG A 1 94 ? 6.098 -3.071 11.883 1.00 90.62 94 ARG A CA 1
ATOM 759 C C . ARG A 1 94 ? 6.133 -4.344 12.732 1.00 90.62 94 ARG A C 1
ATOM 761 O O . ARG A 1 94 ? 7.106 -5.089 12.710 1.00 90.62 94 ARG A O 1
ATOM 768 N N . LYS A 1 95 ? 5.091 -4.569 13.542 1.00 95.38 95 LYS A N 1
ATOM 769 C CA . LYS A 1 95 ? 4.965 -5.772 14.386 1.00 95.38 95 LYS A CA 1
ATOM 770 C C . LYS A 1 95 ? 4.456 -6.986 13.614 1.00 95.38 95 LYS A C 1
ATOM 772 O O . LYS A 1 95 ? 4.579 -8.099 14.108 1.00 95.38 95 LYS A O 1
ATOM 777 N N . TRP A 1 96 ? 3.914 -6.760 12.424 1.00 94.06 96 TRP A N 1
ATOM 778 C CA . TRP A 1 96 ? 3.488 -7.775 11.472 1.00 94.06 96 TRP A CA 1
ATOM 779 C C . TRP A 1 96 ? 3.483 -7.162 10.062 1.00 94.06 96 TRP A C 1
ATOM 781 O O . TRP A 1 96 ? 3.585 -5.940 9.920 1.00 94.06 96 TRP A O 1
ATOM 791 N N . VAL A 1 97 ? 3.395 -8.002 9.031 1.00 92.62 97 VAL A N 1
ATOM 792 C CA . VAL A 1 97 ? 3.366 -7.592 7.620 1.00 92.62 97 VAL A CA 1
ATOM 793 C C . VAL A 1 97 ? 2.490 -8.552 6.817 1.00 92.62 97 VAL A C 1
ATOM 795 O O . VAL A 1 97 ? 2.350 -9.717 7.191 1.00 92.62 97 VAL A O 1
ATOM 798 N N . LEU A 1 98 ? 1.899 -8.065 5.727 1.00 91.50 98 LEU A N 1
ATOM 799 C CA . LEU A 1 98 ? 1.238 -8.914 4.740 1.00 91.50 98 LEU A CA 1
ATOM 800 C C . LEU A 1 98 ? 2.297 -9.548 3.841 1.00 91.50 98 LEU A C 1
ATOM 802 O O . LEU A 1 98 ? 3.113 -8.844 3.246 1.00 91.50 98 LEU A O 1
ATOM 806 N N . ILE A 1 99 ? 2.274 -10.872 3.739 1.00 91.69 99 ILE A N 1
ATOM 807 C CA . ILE A 1 99 ? 3.134 -11.620 2.825 1.00 91.69 99 ILE A CA 1
ATOM 808 C C . ILE A 1 99 ? 2.220 -12.234 1.764 1.00 91.69 99 ILE A C 1
ATOM 810 O O . ILE A 1 99 ? 1.264 -12.918 2.135 1.00 91.69 99 ILE A O 1
ATOM 814 N N . PRO A 1 100 ? 2.455 -11.969 0.469 1.00 90.12 100 PRO A N 1
ATOM 815 C CA . PRO A 1 100 ? 1.701 -12.626 -0.588 1.00 90.12 100 PRO A CA 1
ATOM 816 C C . PRO A 1 100 ? 1.993 -14.127 -0.589 1.00 90.12 100 PRO A C 1
ATOM 818 O O . PRO A 1 100 ? 3.091 -14.560 -0.240 1.00 90.12 100 PRO A O 1
ATOM 821 N N . GLU A 1 101 ? 1.022 -14.920 -1.027 1.00 91.62 101 GLU A N 1
ATOM 822 C CA . GLU A 1 101 ? 1.248 -16.344 -1.255 1.00 91.62 101 GLU A CA 1
ATOM 823 C C . GLU A 1 101 ? 2.349 -16.562 -2.303 1.00 91.62 101 GLU A C 1
ATOM 825 O O . GLU A 1 101 ? 2.480 -15.792 -3.257 1.00 91.62 101 GLU A O 1
ATOM 830 N N . GLU A 1 102 ? 3.123 -17.636 -2.149 1.00 91.50 102 GLU A N 1
ATOM 831 C CA . GLU A 1 102 ? 4.265 -17.952 -3.020 1.00 91.50 102 GLU A CA 1
ATOM 832 C C . GLU A 1 102 ? 3.859 -17.998 -4.498 1.00 91.50 102 GLU A C 1
ATOM 834 O O . GLU A 1 102 ? 4.455 -17.324 -5.336 1.00 91.50 102 GLU A O 1
ATOM 839 N N . HIS A 1 103 ? 2.735 -18.655 -4.793 1.00 90.25 103 HIS A N 1
ATOM 840 C CA . HIS A 1 103 ? 2.209 -18.774 -6.150 1.00 90.25 103 HIS A CA 1
ATOM 841 C C . HIS A 1 103 ? 1.853 -17.417 -6.791 1.00 90.25 103 HIS A C 1
ATOM 843 O O . HIS A 1 103 ? 1.774 -17.311 -8.016 1.00 90.25 103 HIS A O 1
ATOM 849 N N . VAL A 1 104 ? 1.582 -16.381 -5.987 1.00 90.06 104 VAL A N 1
ATOM 850 C CA . VAL A 1 104 ? 1.351 -15.014 -6.474 1.00 90.06 104 VAL A CA 1
ATOM 851 C C . VAL A 1 104 ? 2.684 -14.374 -6.839 1.00 90.06 104 VAL A C 1
ATOM 853 O O . VAL A 1 104 ? 2.778 -13.750 -7.894 1.00 90.06 104 VAL A O 1
ATOM 856 N N . VAL A 1 105 ? 3.713 -14.551 -6.006 1.00 90.62 105 VAL A N 1
ATOM 857 C CA . VAL A 1 105 ? 5.071 -14.037 -6.250 1.00 90.62 105 VAL A CA 1
ATOM 858 C C . VAL A 1 105 ? 5.679 -14.672 -7.497 1.00 90.62 105 VAL A C 1
ATOM 860 O O . VAL A 1 105 ? 6.229 -13.957 -8.334 1.00 90.62 105 VAL A O 1
ATOM 863 N N . ASP A 1 106 ? 5.505 -15.980 -7.672 1.00 92.00 106 ASP A N 1
ATOM 864 C CA . ASP A 1 106 ? 6.042 -16.737 -8.805 1.00 92.00 106 ASP A CA 1
ATOM 865 C C . ASP A 1 106 ? 5.566 -16.205 -10.160 1.00 92.00 106 ASP A C 1
ATOM 867 O O . ASP A 1 106 ? 6.315 -16.225 -11.136 1.00 92.00 106 ASP A O 1
ATOM 871 N N . ARG A 1 107 ? 4.355 -15.634 -10.228 1.00 91.44 107 ARG A N 1
ATOM 872 C CA . ARG A 1 107 ? 3.829 -15.001 -11.454 1.00 91.44 107 ARG A CA 1
ATOM 873 C C . ARG A 1 107 ? 4.648 -13.792 -11.899 1.00 91.44 107 ARG A C 1
ATOM 875 O O . ARG A 1 107 ? 4.596 -13.423 -13.069 1.00 91.44 107 ARG A O 1
ATOM 882 N N . TYR A 1 108 ? 5.388 -13.168 -10.985 1.00 91.19 108 TYR A N 1
ATOM 883 C CA . TYR A 1 108 ? 6.266 -12.035 -11.269 1.00 91.19 108 TYR A CA 1
ATOM 884 C C . TYR A 1 108 ? 7.707 -12.455 -11.554 1.00 91.19 108 TYR A C 1
ATOM 886 O O . TYR A 1 108 ? 8.560 -11.584 -11.743 1.00 91.19 108 TYR A O 1
ATOM 894 N N . LEU A 1 109 ? 7.991 -13.756 -11.607 1.00 92.94 109 LEU A N 1
ATOM 895 C CA . LEU A 1 109 ? 9.301 -14.297 -11.926 1.00 92.94 109 LEU A CA 1
ATOM 896 C C . LEU A 1 109 ? 9.295 -14.928 -13.322 1.00 92.94 109 LEU A C 1
ATOM 898 O O . LEU A 1 109 ? 8.325 -15.533 -13.768 1.00 92.94 109 LEU A O 1
ATOM 902 N N . ASN A 1 110 ? 10.402 -14.784 -14.046 1.00 91.06 110 ASN A N 1
ATOM 903 C CA . ASN A 1 110 ? 10.627 -15.528 -15.279 1.00 91.06 110 ASN A CA 1
ATOM 904 C C . ASN A 1 110 ? 11.143 -16.948 -14.983 1.00 91.06 110 ASN A C 1
ATOM 906 O O . ASN A 1 110 ? 11.470 -17.293 -13.850 1.00 91.06 110 ASN A O 1
ATOM 910 N N . GLN A 1 111 ? 11.322 -17.753 -16.033 1.00 89.62 111 GLN A N 1
ATOM 911 C CA . GLN A 1 111 ? 11.830 -19.134 -15.949 1.00 89.62 111 GLN A CA 1
ATOM 912 C C . GLN A 1 111 ? 13.207 -19.279 -15.267 1.00 89.62 111 GLN A C 1
ATOM 914 O O . GLN A 1 111 ? 13.621 -20.388 -14.949 1.00 89.62 111 GLN A O 1
ATOM 919 N N . ARG A 1 112 ? 13.941 -18.179 -15.060 1.00 92.94 112 ARG A N 1
ATOM 920 C CA . ARG A 1 112 ? 15.240 -18.140 -14.368 1.00 92.94 112 ARG A CA 1
ATOM 921 C C . ARG A 1 112 ? 15.132 -17.578 -12.945 1.00 92.94 112 ARG A C 1
ATOM 923 O O . ARG A 1 112 ? 16.144 -17.131 -12.404 1.00 92.94 112 ARG A O 1
ATOM 930 N N . ALA A 1 113 ? 13.926 -17.527 -12.377 1.00 90.12 113 ALA A N 1
ATOM 931 C CA . ALA A 1 113 ? 13.629 -16.926 -11.077 1.00 90.12 113 ALA A CA 1
ATOM 932 C C . ALA A 1 113 ? 14.086 -15.455 -10.956 1.00 90.12 113 ALA A C 1
ATOM 934 O O . ALA A 1 113 ? 14.457 -14.983 -9.881 1.00 90.12 113 ALA A O 1
ATOM 935 N N . LYS A 1 114 ? 14.107 -14.713 -12.071 1.00 90.94 114 LYS A N 1
ATOM 936 C CA . LYS A 1 114 ? 14.383 -13.269 -12.070 1.00 90.94 114 LYS A CA 1
ATOM 937 C C . LYS A 1 114 ? 13.075 -12.487 -12.178 1.00 90.94 114 LYS A C 1
ATOM 939 O O . LYS A 1 114 ? 12.201 -12.934 -12.920 1.00 90.94 114 LYS A O 1
ATOM 944 N N . PRO A 1 115 ? 12.956 -11.319 -11.522 1.00 89.62 115 PRO A N 1
ATOM 945 C CA . PRO A 1 115 ? 11.787 -10.459 -11.672 1.00 89.62 115 PRO A CA 1
ATOM 946 C C . PRO A 1 115 ? 11.505 -10.134 -13.142 1.00 89.62 115 PRO A C 1
ATOM 948 O O . PRO A 1 115 ? 12.428 -9.852 -13.912 1.00 89.62 115 PRO A O 1
ATOM 951 N N . LEU A 1 116 ? 10.231 -10.174 -13.527 1.00 89.94 116 LEU A N 1
ATOM 952 C CA . LEU A 1 116 ? 9.768 -9.732 -14.839 1.00 89.94 116 LEU A CA 1
ATOM 953 C C . LEU A 1 116 ? 10.057 -8.240 -15.040 1.00 89.94 116 LEU A C 1
ATOM 955 O O . LEU A 1 116 ? 10.025 -7.448 -14.099 1.00 89.94 116 LEU A O 1
ATOM 959 N N . ILE A 1 117 ? 10.295 -7.827 -16.285 1.00 86.56 117 ILE A N 1
ATOM 960 C CA . ILE A 1 117 ? 10.358 -6.394 -16.603 1.00 86.56 117 ILE A CA 1
ATOM 961 C C . ILE A 1 117 ? 8.946 -5.800 -16.610 1.00 86.56 117 ILE A C 1
ATOM 963 O O . ILE A 1 117 ? 7.968 -6.501 -16.871 1.00 86.56 117 ILE A O 1
ATOM 967 N N . ARG A 1 118 ? 8.813 -4.490 -16.380 1.00 81.94 118 ARG A N 1
ATOM 968 C CA . ARG A 1 118 ? 7.496 -3.840 -16.263 1.00 81.94 118 ARG A CA 1
ATOM 969 C C . ARG A 1 118 ? 6.518 -4.134 -17.415 1.00 81.94 118 ARG A C 1
ATOM 971 O O . ARG A 1 118 ? 5.369 -4.434 -17.101 1.00 81.94 118 ARG A O 1
ATOM 978 N N . PRO A 1 119 ? 6.912 -4.116 -18.706 1.00 86.44 119 PRO A N 1
ATOM 979 C CA . PRO A 1 119 ? 5.989 -4.471 -19.786 1.00 86.44 119 PRO A CA 1
ATOM 980 C C . PRO A 1 119 ? 5.413 -5.887 -19.646 1.00 86.44 119 PRO A C 1
ATOM 982 O O . PRO A 1 119 ? 4.243 -6.113 -19.933 1.00 86.44 119 PRO A O 1
ATOM 985 N N . GLN A 1 120 ? 6.216 -6.833 -19.151 1.00 88.81 120 GLN A N 1
ATOM 986 C CA . GLN A 1 120 ? 5.774 -8.202 -18.884 1.00 88.81 120 GLN A CA 1
ATOM 987 C C . GLN A 1 120 ? 4.862 -8.258 -17.655 1.00 88.81 120 GLN A C 1
ATOM 989 O O . GLN A 1 120 ? 3.825 -8.910 -17.708 1.00 88.81 120 GLN A O 1
ATOM 994 N N . MET A 1 121 ? 5.195 -7.528 -16.583 1.00 85.31 121 MET A N 1
ATOM 995 C CA . MET A 1 121 ? 4.341 -7.429 -15.392 1.00 85.31 121 MET A CA 1
ATOM 996 C C . MET A 1 121 ? 2.956 -6.853 -15.721 1.00 85.31 121 MET A C 1
ATOM 998 O O . MET A 1 121 ? 1.953 -7.331 -15.207 1.00 85.31 121 MET A O 1
ATOM 1002 N N . GLN A 1 122 ? 2.884 -5.842 -16.593 1.00 82.69 122 GLN A N 1
ATOM 1003 C CA . GLN A 1 122 ? 1.622 -5.225 -17.022 1.00 82.69 122 GLN A CA 1
ATOM 1004 C C . GLN A 1 122 ? 0.789 -6.128 -17.937 1.00 82.69 122 GLN A C 1
ATOM 1006 O O . GLN A 1 122 ? -0.426 -5.962 -18.010 1.00 82.69 122 GLN A O 1
ATOM 1011 N N . ALA A 1 123 ? 1.431 -7.075 -18.622 1.00 87.69 123 ALA A N 1
ATOM 1012 C CA . ALA A 1 123 ? 0.760 -8.070 -19.449 1.00 87.69 123 ALA A CA 1
ATOM 1013 C C . ALA A 1 123 ? 0.208 -9.256 -18.634 1.00 87.69 123 ALA A C 1
ATOM 1015 O O . ALA A 1 123 ? -0.527 -10.077 -19.189 1.00 87.69 123 ALA A O 1
ATOM 1016 N N . LEU A 1 124 ? 0.541 -9.361 -17.338 1.00 87.19 124 LEU A N 1
ATOM 1017 C CA . LEU A 1 124 ? -0.003 -10.400 -16.468 1.00 87.19 124 LEU A CA 1
ATOM 1018 C C . LEU A 1 124 ? -1.521 -10.258 -16.354 1.00 87.19 124 LEU A C 1
ATOM 1020 O O . LEU A 1 124 ? -2.053 -9.193 -16.039 1.00 87.19 124 LEU A O 1
ATOM 1024 N N . LYS A 1 125 ? -2.218 -11.372 -16.576 1.00 80.81 125 LYS A N 1
ATOM 1025 C CA . LYS A 1 125 ? -3.652 -11.487 -16.324 1.00 80.81 125 LYS A CA 1
ATOM 1026 C C . LYS A 1 125 ? -3.849 -12.094 -14.943 1.00 80.81 125 LYS A C 1
ATOM 1028 O O . LYS A 1 125 ? -3.336 -13.173 -14.656 1.00 80.81 125 LYS A O 1
ATOM 1033 N N . PHE A 1 126 ? -4.595 -11.397 -14.099 1.00 73.94 126 PHE A N 1
ATOM 1034 C CA . PHE A 1 126 ? -5.061 -11.940 -12.831 1.00 73.94 126 PHE A CA 1
ATOM 1035 C C . PHE A 1 126 ? -6.455 -12.502 -13.069 1.00 73.94 126 PHE A C 1
ATOM 1037 O O . PHE A 1 126 ? -7.341 -11.784 -13.532 1.00 73.94 126 PHE A O 1
ATOM 1044 N N . GLU A 1 127 ? -6.632 -13.793 -12.807 1.00 67.06 127 GLU A N 1
ATOM 1045 C CA . GLU A 1 127 ? -7.968 -14.370 -12.729 1.00 67.06 127 GLU A CA 1
ATOM 1046 C C . GLU A 1 127 ? -8.705 -13.674 -11.585 1.00 67.06 127 GLU A C 1
ATOM 1048 O O . GLU A 1 127 ? -8.214 -13.606 -10.456 1.00 67.06 127 GLU A O 1
ATOM 1053 N N . VAL A 1 128 ? -9.858 -13.087 -11.897 1.00 56.06 128 VAL A N 1
ATOM 1054 C CA . VAL A 1 128 ? -10.739 -12.516 -10.883 1.00 56.06 128 VAL A CA 1
ATOM 1055 C C . VAL A 1 128 ? -11.338 -13.699 -10.137 1.00 56.06 128 VAL A C 1
ATOM 1057 O O . VAL A 1 128 ? -12.064 -14.490 -10.740 1.00 56.06 128 VAL A O 1
ATOM 1060 N N . TRP A 1 129 ? -11.036 -13.840 -8.848 1.00 47.25 129 TRP A N 1
ATOM 1061 C CA . TRP A 1 129 ? -11.715 -14.816 -8.002 1.00 47.25 129 TRP A CA 1
ATOM 1062 C C . TRP A 1 129 ? -13.213 -14.505 -8.017 1.00 47.25 129 TRP A C 1
ATOM 1064 O O . TRP A 1 129 ? -13.654 -13.497 -7.473 1.00 47.25 129 TRP A O 1
ATOM 1074 N N . HIS A 1 130 ? -13.991 -15.351 -8.691 1.00 43.56 130 HIS A N 1
ATOM 1075 C CA . HIS A 1 130 ? -15.439 -15.359 -8.556 1.00 43.56 130 HIS A CA 1
ATOM 1076 C C . HIS A 1 130 ? -15.706 -16.135 -7.272 1.00 43.56 130 HIS A C 1
ATOM 1078 O O . HIS A 1 130 ? -15.656 -17.368 -7.263 1.00 43.56 130 HIS A O 1
ATOM 1084 N N . SER A 1 131 ? -15.887 -15.419 -6.164 1.00 45.94 131 SER A N 1
ATOM 1085 C CA . SER A 1 131 ? -16.339 -16.012 -4.912 1.00 45.94 131 SER A CA 1
ATOM 1086 C C . SER A 1 131 ? -17.629 -16.770 -5.209 1.00 45.94 131 SER A C 1
ATOM 1088 O O . SER A 1 131 ? -18.654 -16.174 -5.536 1.00 45.94 131 SER A O 1
ATOM 1090 N N . HIS A 1 132 ? -17.569 -18.099 -5.128 1.00 38.09 132 HIS A N 1
ATOM 1091 C CA . HIS A 1 132 ? -18.775 -18.887 -4.955 1.00 38.09 132 HIS A CA 1
ATOM 1092 C C . HIS A 1 132 ? -19.384 -18.407 -3.642 1.00 38.09 132 HIS A C 1
ATOM 1094 O O . HIS A 1 132 ? -18.752 -18.508 -2.590 1.00 38.09 132 HIS A O 1
ATOM 1100 N N . SER A 1 133 ? -20.555 -17.786 -3.743 1.00 35.09 133 SER A N 1
ATOM 1101 C CA . SER A 1 133 ? -21.377 -17.402 -2.607 1.00 35.09 133 SER A CA 1
ATOM 1102 C C . SER A 1 133 ? -21.558 -18.624 -1.705 1.00 35.09 133 SER A C 1
ATOM 1104 O O . SER A 1 133 ? -22.018 -19.665 -2.176 1.00 35.09 133 SER A O 1
ATOM 1106 N N . ILE A 1 134 ? -21.158 -18.501 -0.441 1.00 34.78 134 ILE A N 1
ATOM 1107 C CA . ILE A 1 134 ? -21.617 -19.372 0.646 1.00 34.78 134 ILE A CA 1
ATOM 1108 C C . ILE A 1 134 ? -22.680 -18.588 1.401 1.00 34.78 134 ILE A C 1
ATOM 1110 O O . I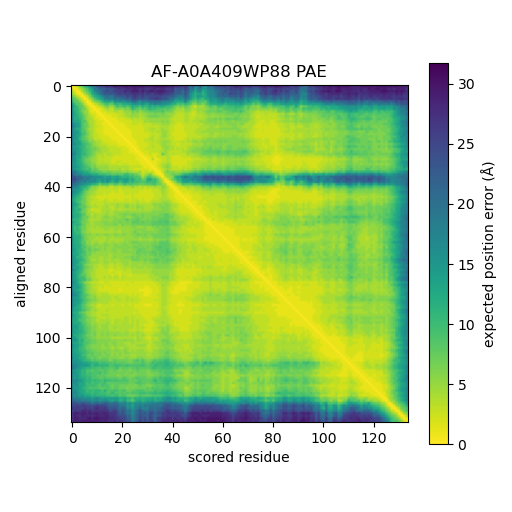LE A 1 134 ? -22.410 -17.397 1.684 1.00 34.78 134 ILE A O 1
#

pLDDT: mean 83.84, std 14.03, range [34.78, 95.38]

Foldseek 3Di:
DDDQDPDPDDPQDVVLVVVLCVPAPLNQAAPPPSHDDDPQKDKDFLDDPSCVSVQVVQQVVCVQQVHDRPPDDSSHSVRIGIHGNVVRVCVVVVVDHDDDDPVVVVQQADPVRHGDRNVSVVVDDDDDPPPPDD

Sequence (134 aa):
MGLPKLVILPPVPPELREAAALVDPNEQRCLIENRSKGTTVELAHVYDRDYTAEKEMMDGIEWCWGIRRGSLNFDTSRNMFFLDVSVFKLYRKRKWVLIPEEHVVDRYLNQRAKPLIRPQMQALKFEVWHSHSI

Organism: NCBI:txid181874

Mean predicted aligned error: 7.67 Å